Protein AF-A0A0R2QE72-F1 (afdb_monomer_lite)

Radius of gyration: 13.72 Å; chains: 1; bounding box: 32×29×34 Å

pLDDT: mean 94.36, std 4.12, range [67.25, 98.38]

Secondary structure (DSSP, 8-state):
---SEEEPHHHHHHHHH-GGGS-HHHHHHHHHS-EEEEHHHHHHHHHHHHTTSS---TTHHHHHHHTT-EEE---HHHHHHGGGS-TTT---HHHHHHHH-

Sequence (101 aa):
MYKGYLLDTQVLVWLEHFPERIGKNSIHLIERRQVYFSSISVAELSFKGSLGKYPFNPDSPRAWNEAGIKTLNFDTGAGFAFPRFSASQVPDPMDRQIMAT

Structure (mmCIF, N/CA/C/O backbone):
data_AF-A0A0R2QE72-F1
#
_entry.id   AF-A0A0R2QE72-F1
#
loop_
_atom_site.group_PDB
_atom_site.id
_atom_site.type_symbol
_atom_site.label_atom_id
_atom_site.label_alt_id
_atom_site.label_comp_id
_atom_site.label_asym_id
_atom_site.label_entity_id
_atom_site.label_seq_id
_atom_site.pdbx_PDB_ins_code
_atom_site.Cartn_x
_atom_site.Cartn_y
_atom_site.Cartn_z
_atom_site.occupancy
_atom_site.B_iso_or_equiv
_atom_site.auth_seq_id
_atom_site.auth_comp_id
_atom_site.auth_asym_id
_atom_site.auth_atom_id
_atom_site.pdbx_PDB_model_num
ATOM 1 N N . MET A 1 1 ? -14.063 -13.746 -2.743 1.00 67.25 1 MET A N 1
ATOM 2 C CA . MET A 1 1 ? -14.206 -12.305 -3.039 1.00 67.25 1 MET A CA 1
ATOM 3 C C . MET A 1 1 ? -14.186 -11.558 -1.719 1.00 67.25 1 MET A C 1
ATOM 5 O O . MET A 1 1 ? -15.030 -11.847 -0.874 1.00 67.25 1 MET A O 1
ATOM 9 N N . TYR A 1 2 ? -13.204 -10.684 -1.511 1.00 80.25 2 TYR A N 1
ATOM 10 C CA . TYR A 1 2 ? -13.122 -9.863 -0.302 1.00 80.25 2 TYR A CA 1
ATOM 11 C C . TYR A 1 2 ? -14.241 -8.815 -0.302 1.00 80.25 2 TYR A C 1
ATOM 13 O O . TYR A 1 2 ? -14.659 -8.344 -1.360 1.00 80.25 2 TYR A O 1
ATOM 21 N N . LYS A 1 3 ? -14.763 -8.477 0.879 1.00 89.06 3 LYS A N 1
ATOM 22 C CA . LYS A 1 3 ? -15.737 -7.394 1.057 1.00 89.06 3 LYS A CA 1
ATOM 23 C C . LYS A 1 3 ? -15.161 -6.401 2.052 1.00 89.06 3 LYS A C 1
ATOM 25 O O . LYS A 1 3 ? -15.032 -6.723 3.228 1.00 89.06 3 LYS A O 1
ATOM 30 N N . GLY A 1 4 ? -14.839 -5.206 1.580 1.00 94.69 4 GLY A N 1
ATOM 31 C CA . GLY A 1 4 ? -14.271 -4.147 2.401 1.00 94.69 4 GLY A CA 1
ATOM 32 C C . GLY A 1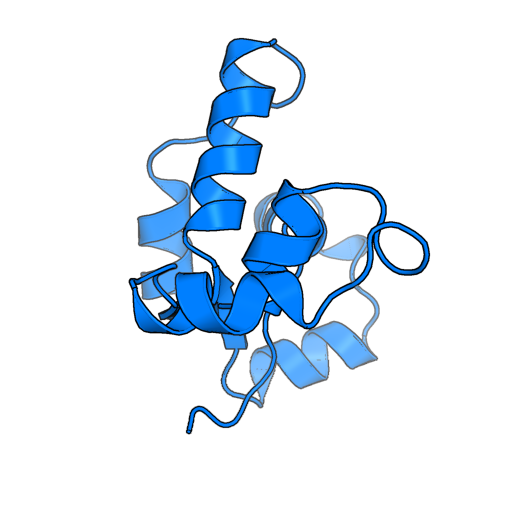 4 ? -13.697 -3.030 1.546 1.00 94.69 4 GLY A C 1
ATOM 33 O O . GLY A 1 4 ? -14.008 -2.940 0.358 1.00 94.69 4 GLY A O 1
ATOM 34 N N . TYR A 1 5 ? -12.870 -2.196 2.164 1.00 96.44 5 TYR A N 1
ATOM 35 C CA . TYR A 1 5 ? -12.198 -1.084 1.501 1.00 96.44 5 TYR A CA 1
ATOM 36 C C . TYR A 1 5 ? -10.704 -1.358 1.417 1.00 96.44 5 TYR A C 1
ATOM 38 O O . TYR A 1 5 ? -10.078 -1.683 2.423 1.00 96.44 5 TYR A O 1
ATOM 46 N N . LEU A 1 6 ? -10.140 -1.210 0.224 1.00 97.06 6 LEU A N 1
ATOM 47 C CA . LEU A 1 6 ? -8.699 -1.153 0.042 1.00 97.06 6 LEU A CA 1
ATOM 48 C C . LEU A 1 6 ? -8.246 0.283 0.305 1.00 97.06 6 LEU A C 1
ATOM 50 O O . LEU A 1 6 ? -8.772 1.219 -0.299 1.00 97.06 6 LEU A O 1
ATOM 54 N N . LEU A 1 7 ? -7.327 0.453 1.246 1.00 97.06 7 LEU A N 1
ATOM 55 C CA . LEU A 1 7 ? -6.757 1.749 1.565 1.00 97.06 7 LEU A CA 1
ATOM 56 C C . LEU A 1 7 ? -5.667 2.086 0.557 1.00 97.06 7 LEU A C 1
ATOM 58 O O . LEU A 1 7 ? -4.796 1.268 0.264 1.00 97.06 7 LEU A O 1
ATOM 62 N N . ASP A 1 8 ? -5.725 3.316 0.068 1.00 95.56 8 ASP A N 1
ATOM 63 C CA . ASP A 1 8 ? -4.652 3.921 -0.702 1.00 95.56 8 ASP A CA 1
ATOM 64 C C . ASP A 1 8 ? -3.376 4.051 0.147 1.00 95.56 8 ASP A C 1
ATOM 66 O O . ASP A 1 8 ? -3.440 4.246 1.368 1.00 95.56 8 ASP A O 1
ATOM 70 N N . THR A 1 9 ? -2.211 3.995 -0.501 1.00 95.94 9 THR A N 1
ATOM 71 C CA . THR A 1 9 ? -0.912 4.125 0.165 1.00 95.94 9 THR A CA 1
ATOM 72 C C . THR A 1 9 ? -0.803 5.425 0.971 1.00 95.94 9 THR A C 1
ATOM 74 O O . THR A 1 9 ? -0.287 5.424 2.089 1.00 95.94 9 THR A O 1
ATOM 77 N N . GLN A 1 10 ? -1.333 6.538 0.461 1.00 94.56 10 GLN A N 1
ATOM 78 C CA . GLN A 1 10 ? -1.335 7.822 1.158 1.00 94.56 10 GLN A CA 1
ATOM 79 C C . GLN A 1 10 ? -2.207 7.803 2.418 1.00 94.56 10 GLN A C 1
ATOM 81 O O . GLN A 1 10 ? -1.860 8.442 3.412 1.00 94.56 10 GLN A O 1
ATOM 86 N N . VAL A 1 11 ? -3.317 7.061 2.409 1.00 95.75 11 VAL A N 1
ATOM 87 C CA . VAL A 1 11 ? -4.184 6.927 3.589 1.00 95.75 11 VAL A CA 1
ATOM 88 C C . VAL A 1 11 ? -3.469 6.157 4.697 1.00 95.75 11 VAL A C 1
ATOM 90 O O . VAL A 1 11 ? -3.598 6.540 5.855 1.00 95.75 11 VAL A O 1
ATOM 93 N N . LEU A 1 12 ? -2.667 5.139 4.366 1.00 95.44 12 LEU A N 1
ATOM 94 C CA . LEU A 1 12 ? -1.834 4.427 5.349 1.00 95.44 12 LEU A CA 1
ATOM 95 C C . LEU A 1 12 ? -0.829 5.374 6.016 1.00 95.44 12 LEU A C 1
ATOM 97 O O . LEU A 1 12 ? -0.731 5.407 7.240 1.00 95.44 12 LEU A O 1
ATOM 101 N N . VAL A 1 13 ? -0.157 6.210 5.218 1.00 93.38 13 VAL A N 1
ATOM 102 C CA . VAL A 1 13 ? 0.772 7.238 5.720 1.00 93.38 13 VAL A CA 1
ATOM 103 C C . VAL A 1 13 ? 0.064 8.225 6.647 1.00 93.38 13 VAL A C 1
ATOM 105 O O . VAL A 1 13 ? 0.592 8.592 7.697 1.00 93.38 13 VAL A O 1
ATOM 108 N N . TRP A 1 14 ? -1.132 8.679 6.273 1.00 94.62 14 TRP A N 1
ATOM 109 C CA . TRP A 1 14 ? -1.902 9.592 7.112 1.00 94.62 14 TRP A CA 1
ATOM 110 C C . TRP A 1 14 ? -2.395 8.928 8.389 1.00 94.62 14 TRP A C 1
ATOM 112 O O . TRP A 1 14 ? -2.297 9.549 9.436 1.00 94.62 14 TRP A O 1
ATOM 122 N N . LEU A 1 15 ? -2.856 7.678 8.349 1.00 92.19 15 LEU A N 1
ATOM 123 C CA . LEU A 1 15 ? -3.277 6.968 9.559 1.00 92.19 15 LEU A CA 1
ATOM 124 C C . LEU A 1 15 ? -2.144 6.869 10.584 1.00 92.19 15 LEU A C 1
ATOM 126 O O . LEU A 1 15 ? -2.395 6.988 11.780 1.00 92.19 15 LEU A O 1
ATOM 130 N N . GLU A 1 16 ? -0.912 6.672 10.117 1.00 89.31 16 GLU A N 1
ATOM 131 C CA . GLU A 1 16 ? 0.248 6.474 10.985 1.00 89.31 16 GLU A CA 1
ATOM 132 C C . GLU A 1 16 ? 0.847 7.782 11.518 1.00 89.31 16 GLU A C 1
ATOM 134 O O . GLU A 1 16 ? 1.284 7.836 12.666 1.00 89.31 16 GLU A O 1
ATOM 139 N N . HIS A 1 17 ? 0.865 8.847 10.710 1.00 89.88 17 HIS A N 1
ATOM 140 C CA . HIS A 1 17 ? 1.609 10.067 11.049 1.00 89.88 17 HIS A CA 1
ATOM 141 C C . HIS A 1 17 ? 0.772 11.346 11.103 1.00 89.88 17 HIS A C 1
ATOM 143 O O . HIS A 1 17 ? 1.169 12.293 11.777 1.00 89.88 17 HIS A O 1
ATOM 149 N N . PHE A 1 18 ? -0.351 11.396 10.386 1.00 92.81 18 PHE A N 1
ATOM 150 C CA . PHE A 1 18 ? -1.145 12.613 10.182 1.00 92.81 18 PHE A CA 1
ATOM 151 C C . PHE A 1 18 ? -2.657 12.315 10.167 1.00 92.81 18 PHE A C 1
ATOM 153 O O . PHE A 1 18 ? -3.334 12.622 9.174 1.00 92.81 18 PHE A O 1
ATOM 160 N N . PRO A 1 19 ? -3.216 11.662 11.208 1.00 91.62 19 PRO A N 1
ATOM 161 C CA . PRO A 1 19 ? -4.600 11.186 11.183 1.00 91.62 19 PRO A CA 1
ATOM 162 C C . PRO A 1 19 ? -5.616 12.328 11.040 1.00 91.62 19 PRO A C 1
ATOM 164 O O . PRO A 1 19 ? -6.711 12.122 10.520 1.00 91.62 19 PRO A O 1
ATOM 167 N N . GLU A 1 20 ? -5.247 13.556 11.413 1.00 94.94 20 GLU A N 1
ATOM 168 C CA . GLU A 1 20 ? -6.045 14.768 11.222 1.00 94.94 20 GLU A CA 1
ATOM 169 C C . GLU A 1 20 ? -6.316 15.111 9.748 1.00 94.94 20 GLU A C 1
ATOM 171 O O . GLU A 1 20 ? -7.258 15.849 9.453 1.00 94.94 20 GLU A O 1
ATOM 176 N N . ARG A 1 21 ? -5.525 14.566 8.811 1.00 95.75 21 ARG A N 1
ATOM 177 C CA . ARG A 1 21 ? -5.753 14.713 7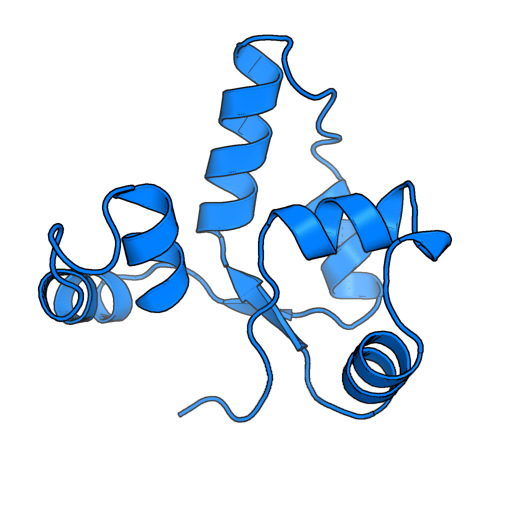.363 1.00 95.75 21 ARG A CA 1
ATOM 178 C C . ARG A 1 21 ? -6.878 13.823 6.842 1.00 95.75 21 ARG A C 1
ATOM 180 O O . ARG A 1 21 ? -7.328 14.008 5.711 1.00 95.75 21 ARG A O 1
ATOM 187 N N . ILE A 1 22 ? -7.346 12.869 7.643 1.00 95.50 22 ILE A N 1
ATOM 188 C CA . ILE A 1 22 ? -8.406 11.945 7.258 1.00 95.50 22 ILE A CA 1
ATOM 189 C C . ILE A 1 22 ? -9.750 12.524 7.697 1.00 95.50 22 ILE A C 1
ATOM 191 O O . ILE A 1 22 ? -10.011 12.766 8.874 1.00 95.50 22 ILE A O 1
ATOM 195 N N . GLY A 1 23 ? -10.640 12.736 6.728 1.00 96.12 23 GLY A N 1
ATOM 196 C CA . GLY A 1 23 ? -11.981 13.240 7.001 1.00 96.12 23 GLY A CA 1
ATOM 197 C C . GLY A 1 23 ? -12.787 12.305 7.910 1.00 96.12 23 GLY A C 1
ATOM 198 O O . GLY A 1 23 ? -12.665 11.081 7.842 1.00 96.12 23 GLY A O 1
ATOM 199 N N . LYS A 1 24 ? -13.688 12.885 8.714 1.00 95.00 24 LYS A N 1
ATOM 200 C CA . LYS A 1 24 ? -14.509 12.157 9.703 1.00 95.00 24 LYS A CA 1
ATOM 201 C C . LYS A 1 24 ? -15.270 10.962 9.114 1.00 95.00 24 LYS A C 1
ATOM 203 O O . LYS A 1 24 ? -15.347 9.916 9.748 1.00 95.00 24 LYS A O 1
ATOM 208 N N . ASN A 1 25 ? -15.802 11.097 7.897 1.00 95.38 25 ASN A N 1
ATOM 209 C CA . ASN A 1 25 ? -16.517 10.009 7.222 1.00 95.38 25 ASN A CA 1
ATOM 210 C C . ASN A 1 25 ? -15.590 8.834 6.881 1.00 95.38 25 ASN A C 1
ATOM 212 O O . ASN A 1 25 ? -15.984 7.682 7.038 1.00 95.38 25 ASN A O 1
ATOM 216 N N . SER A 1 26 ? -14.362 9.114 6.442 1.00 95.19 26 SER A N 1
ATOM 217 C CA . SER A 1 26 ? -13.375 8.080 6.126 1.00 95.19 26 SER A CA 1
ATOM 218 C C . SER A 1 26 ? -12.904 7.367 7.389 1.00 95.19 26 SER A C 1
ATOM 220 O O . SER A 1 26 ? -12.881 6.142 7.395 1.00 95.19 26 SER A O 1
ATOM 222 N N . ILE A 1 27 ? -12.635 8.102 8.477 1.00 94.31 27 ILE A N 1
ATOM 223 C CA . ILE A 1 27 ? -12.352 7.499 9.792 1.00 94.31 27 ILE A CA 1
ATOM 224 C C . ILE A 1 27 ? -13.495 6.573 10.217 1.00 94.31 27 ILE A C 1
ATOM 226 O O . ILE A 1 27 ? -13.259 5.414 10.538 1.00 94.31 27 ILE A O 1
ATOM 230 N N . HIS A 1 28 ? -14.744 7.032 10.116 1.00 94.50 28 HIS A N 1
ATOM 231 C CA . HIS A 1 28 ? -15.904 6.214 10.463 1.00 94.50 28 HIS A CA 1
ATOM 232 C C . HIS A 1 28 ? -16.006 4.922 9.633 1.00 94.50 28 HIS A C 1
ATOM 234 O O . HIS A 1 28 ? -16.398 3.876 10.152 1.00 94.50 28 HIS A O 1
ATOM 240 N N . LEU A 1 29 ? -15.666 4.975 8.339 1.00 93.38 29 LEU A N 1
ATOM 241 C CA . LEU A 1 29 ? -15.609 3.784 7.490 1.00 93.38 29 LEU A CA 1
ATOM 242 C C . LEU A 1 29 ? -14.473 2.850 7.912 1.00 93.38 29 LEU A C 1
ATOM 244 O O . LEU A 1 29 ? -14.707 1.648 8.008 1.00 93.38 29 LEU A O 1
ATOM 248 N N . ILE A 1 30 ? -13.290 3.395 8.196 1.00 93.94 30 ILE A N 1
ATOM 249 C CA . ILE A 1 30 ? -12.113 2.634 8.628 1.00 93.94 30 ILE A CA 1
ATOM 250 C C . ILE A 1 30 ? -12.390 1.891 9.940 1.00 93.94 30 ILE A C 1
ATOM 252 O O . ILE A 1 30 ? -12.065 0.715 10.055 1.00 93.94 30 ILE A O 1
ATOM 256 N N . GLU A 1 31 ? -13.062 2.532 10.896 1.00 92.88 31 GLU A N 1
ATOM 257 C CA . GLU A 1 31 ? -13.384 1.939 12.201 1.00 92.88 31 GLU A CA 1
ATOM 258 C C . GLU A 1 31 ? -14.456 0.841 12.138 1.00 92.88 31 GLU A C 1
ATOM 260 O O . GLU A 1 31 ? -14.501 -0.039 12.996 1.00 92.88 31 GLU A O 1
ATOM 265 N N . ARG A 1 32 ? -15.375 0.901 11.165 1.00 94.69 32 ARG A N 1
ATOM 266 C CA . ARG A 1 32 ? -16.584 0.051 11.151 1.00 94.69 32 ARG A CA 1
ATOM 267 C C . ARG A 1 32 ? -16.611 -1.007 10.065 1.00 94.69 32 ARG A C 1
ATOM 269 O O . ARG A 1 32 ? -17.549 -1.809 10.012 1.00 94.69 32 ARG A O 1
ATOM 276 N N . ARG A 1 33 ? -15.660 -0.976 9.142 1.00 95.62 33 ARG A N 1
ATOM 277 C CA . ARG A 1 33 ? -15.636 -1.852 7.972 1.00 95.62 33 ARG A CA 1
ATOM 278 C C . ARG A 1 33 ? -14.306 -2.571 7.926 1.00 95.62 33 ARG A C 1
ATOM 280 O O . ARG A 1 33 ? -13.302 -2.073 8.414 1.00 95.62 33 ARG A O 1
ATOM 287 N N . GLN A 1 34 ? -14.302 -3.743 7.300 1.00 97.06 34 GLN A N 1
ATOM 288 C CA . GLN A 1 34 ? -13.040 -4.402 7.023 1.00 97.06 34 GLN A CA 1
ATOM 289 C C . GLN A 1 34 ? -12.246 -3.533 6.048 1.00 97.06 34 GLN A C 1
ATOM 291 O O . GLN A 1 34 ? -12.712 -3.233 4.944 1.00 97.06 34 GLN A O 1
ATOM 296 N N . VAL A 1 35 ? -11.060 -3.132 6.483 1.00 97.44 35 VAL A N 1
ATOM 297 C CA . VAL A 1 35 ? -10.101 -2.389 5.677 1.00 97.44 35 VAL A CA 1
ATOM 298 C C . VAL A 1 35 ? -8.900 -3.260 5.360 1.00 97.44 35 VAL A C 1
ATOM 300 O O . VAL A 1 35 ? -8.533 -4.157 6.129 1.00 97.44 35 VAL A O 1
ATOM 303 N N . TYR A 1 36 ? -8.323 -3.000 4.199 1.00 98.19 36 TYR A N 1
ATOM 304 C CA . TYR A 1 36 ? -7.208 -3.741 3.651 1.00 98.19 36 TYR A CA 1
ATOM 305 C C . TYR A 1 36 ? -6.113 -2.797 3.175 1.00 98.19 36 TYR A C 1
ATOM 307 O O . TYR A 1 36 ? -6.390 -1.644 2.855 1.00 98.19 36 TYR A O 1
ATOM 315 N N . PHE A 1 37 ? -4.891 -3.300 3.057 1.00 98.06 37 PHE A N 1
ATOM 316 C CA . PHE A 1 37 ? -3.826 -2.640 2.306 1.00 98.06 37 PHE A CA 1
ATOM 317 C C . PHE A 1 37 ? -3.184 -3.621 1.329 1.00 98.06 37 PHE A C 1
ATOM 319 O O . PHE A 1 37 ? -3.125 -4.819 1.608 1.00 98.06 37 PHE A O 1
ATOM 326 N N . SER A 1 38 ? -2.703 -3.129 0.188 1.00 98.38 38 SER A N 1
ATOM 327 C CA . SER A 1 38 ? -2.010 -3.974 -0.786 1.00 98.38 38 SER A CA 1
ATOM 328 C C . SER A 1 38 ? -0.549 -4.169 -0.379 1.00 98.38 38 SER A C 1
ATOM 330 O O . SER A 1 38 ? 0.111 -3.233 0.075 1.00 98.38 38 SER A O 1
ATOM 332 N N . SER A 1 39 ? 0.011 -5.357 -0.617 1.00 98.06 39 SER A N 1
ATOM 333 C CA . SER A 1 39 ? 1.463 -5.565 -0.533 1.00 98.06 39 SER A CA 1
ATOM 334 C C . SER A 1 39 ? 2.244 -4.627 -1.469 1.00 98.06 39 SER A C 1
ATOM 336 O O . SER A 1 39 ? 3.416 -4.350 -1.222 1.00 98.06 39 SER A O 1
ATOM 338 N N . ILE A 1 40 ? 1.605 -4.100 -2.519 1.00 98.25 40 ILE A N 1
ATOM 339 C CA . ILE A 1 40 ? 2.193 -3.101 -3.421 1.00 98.25 40 ILE A CA 1
ATOM 340 C C . ILE A 1 40 ? 2.368 -1.753 -2.725 1.00 98.25 40 ILE A C 1
ATOM 342 O O . ILE A 1 40 ? 3.394 -1.116 -2.934 1.00 98.25 40 ILE A O 1
ATOM 346 N N . SER A 1 41 ? 1.464 -1.358 -1.823 1.00 97.94 41 SER A N 1
ATOM 347 C CA . SER A 1 41 ? 1.640 -0.148 -1.007 1.00 97.94 41 SER A CA 1
ATOM 348 C C . SER A 1 41 ? 2.913 -0.219 -0.157 1.00 97.94 41 SER A C 1
ATOM 350 O O . SER A 1 41 ? 3.615 0.776 0.012 1.00 97.94 41 SER A O 1
ATOM 352 N N . VAL A 1 42 ? 3.274 -1.414 0.329 1.00 97.62 42 VAL A N 1
ATOM 353 C CA . VAL A 1 42 ? 4.547 -1.638 1.039 1.00 97.62 42 VAL A CA 1
ATOM 354 C C . VAL A 1 42 ? 5.738 -1.458 0.099 1.00 97.62 42 VAL A C 1
ATOM 356 O O . VAL A 1 42 ? 6.709 -0.792 0.466 1.00 97.62 42 VAL A O 1
ATOM 359 N N . ALA A 1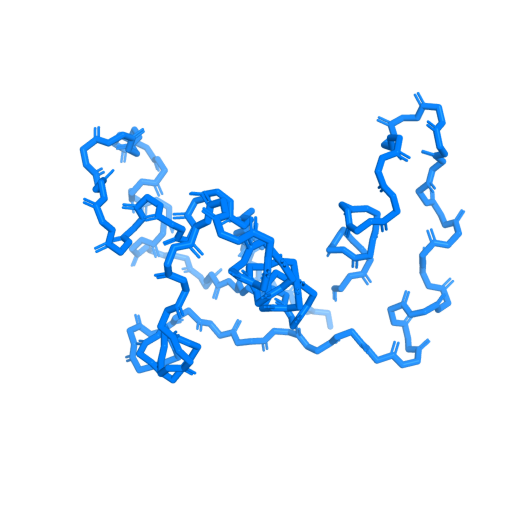 43 ? 5.674 -2.026 -1.109 1.00 96.88 43 ALA A N 1
ATOM 360 C CA . ALA A 1 43 ? 6.726 -1.872 -2.114 1.00 96.88 43 ALA A CA 1
ATOM 361 C C . ALA A 1 43 ? 6.914 -0.398 -2.515 1.00 96.88 43 ALA A C 1
ATOM 363 O O . ALA A 1 43 ? 8.044 0.088 -2.566 1.00 96.88 43 ALA A O 1
ATOM 364 N N . GLU A 1 44 ? 5.815 0.327 -2.720 1.00 96.81 44 GLU A N 1
ATOM 365 C CA . GLU A 1 44 ? 5.797 1.749 -3.054 1.00 96.81 44 GLU A CA 1
ATOM 366 C C . GLU A 1 44 ? 6.454 2.600 -1.954 1.00 96.81 44 GLU A C 1
ATOM 368 O O . GLU A 1 44 ? 7.354 3.396 -2.239 1.00 96.81 44 GLU A O 1
ATOM 373 N N . LEU A 1 45 ? 6.065 2.409 -0.687 1.00 95.69 45 LEU A N 1
ATOM 374 C CA . LEU A 1 45 ? 6.641 3.145 0.446 1.00 95.69 45 LEU A CA 1
ATOM 375 C C . LEU A 1 45 ? 8.111 2.796 0.679 1.00 95.69 45 LEU A C 1
ATOM 377 O O . LEU A 1 45 ? 8.920 3.695 0.913 1.00 95.69 45 LEU A O 1
ATOM 381 N N . SER A 1 46 ? 8.478 1.520 0.547 1.00 95.56 46 SER A N 1
ATOM 382 C CA . SER A 1 46 ? 9.872 1.076 0.660 1.00 95.56 46 SER A CA 1
ATOM 383 C C . SER A 1 46 ? 10.742 1.704 -0.430 1.00 95.56 46 SER A C 1
ATOM 385 O O . SER A 1 46 ? 11.835 2.201 -0.152 1.00 95.56 46 SER A O 1
ATOM 387 N N . PHE A 1 47 ? 10.242 1.757 -1.669 1.00 94.81 47 PHE A N 1
ATOM 388 C CA . PHE A 1 47 ? 10.942 2.397 -2.777 1.00 94.81 47 PHE A CA 1
ATOM 389 C C . PHE A 1 47 ? 11.068 3.910 -2.564 1.00 94.81 47 PHE A C 1
ATOM 391 O O . PHE A 1 47 ? 12.167 4.456 -2.674 1.00 94.81 47 PHE A O 1
ATOM 398 N N . LYS A 1 48 ? 9.989 4.594 -2.158 1.00 92.75 48 LYS A N 1
ATOM 399 C CA . LYS A 1 48 ? 10.036 6.020 -1.783 1.00 92.75 48 LYS A CA 1
ATOM 400 C C . LYS A 1 48 ? 11.039 6.281 -0.653 1.00 92.75 48 LYS A C 1
ATOM 402 O O . LYS A 1 48 ? 11.744 7.292 -0.703 1.00 92.75 48 LYS A O 1
ATOM 407 N N . GLY A 1 49 ? 11.156 5.364 0.306 1.00 92.94 49 GLY A N 1
ATOM 408 C CA . GLY A 1 49 ? 12.169 5.410 1.358 1.00 92.94 49 GLY A CA 1
ATOM 409 C C . GLY A 1 49 ? 13.593 5.264 0.854 1.00 92.94 49 GLY A C 1
ATOM 410 O O . GLY A 1 49 ? 14.438 6.079 1.220 1.00 92.94 49 GLY A O 1
ATOM 411 N N . SER A 1 50 ? 13.853 4.340 -0.073 1.00 93.44 50 SER A N 1
ATOM 412 C CA . SER A 1 50 ? 15.178 4.231 -0.706 1.00 93.44 50 SER A CA 1
ATOM 413 C C . SER A 1 50 ? 15.593 5.489 -1.480 1.00 93.44 50 SER A C 1
ATOM 415 O O . SER A 1 50 ? 16.781 5.767 -1.613 1.00 93.44 50 SER A O 1
ATOM 417 N N . LEU A 1 51 ? 14.625 6.285 -1.947 1.00 94.25 51 LEU A N 1
ATOM 418 C CA . LEU A 1 51 ? 14.860 7.563 -2.625 1.00 94.25 51 LEU A CA 1
ATOM 419 C C . LEU A 1 51 ? 14.982 8.754 -1.656 1.00 94.25 51 LEU A C 1
ATOM 421 O O . LEU A 1 51 ? 15.078 9.893 -2.112 1.00 94.25 51 LEU A O 1
ATOM 425 N N . GLY A 1 52 ? 14.906 8.528 -0.340 1.00 90.31 52 GLY A N 1
ATOM 426 C CA . GLY A 1 52 ? 14.918 9.584 0.679 1.00 90.31 52 GLY A CA 1
ATOM 427 C C . GLY A 1 52 ? 13.666 10.469 0.682 1.00 90.31 52 GLY A C 1
ATOM 428 O O . GLY A 1 52 ? 13.658 11.521 1.316 1.00 90.31 52 GLY A O 1
ATOM 429 N N . LYS A 1 53 ? 12.602 10.069 -0.029 1.00 86.19 53 LYS A N 1
ATOM 430 C CA . LYS A 1 53 ? 11.363 10.855 -0.156 1.00 86.19 53 LYS A CA 1
ATOM 431 C C . LYS A 1 53 ? 10.402 10.644 1.010 1.00 86.19 53 LYS A C 1
ATOM 433 O O . LYS A 1 53 ? 9.536 11.483 1.236 1.00 86.19 53 LYS A O 1
ATOM 438 N N . TYR A 1 54 ? 10.519 9.517 1.708 1.00 83.62 54 TYR A N 1
ATOM 439 C CA . TYR A 1 54 ? 9.633 9.155 2.808 1.00 83.62 54 TYR A CA 1
ATOM 440 C C . TYR A 1 54 ? 10.326 8.180 3.773 1.00 83.62 54 TYR A C 1
ATOM 442 O O . TYR A 1 54 ? 10.716 7.104 3.333 1.00 83.62 54 TYR A O 1
ATOM 450 N N . PRO A 1 55 ? 10.493 8.491 5.068 1.00 83.31 55 PRO A N 1
ATOM 451 C CA . PRO A 1 55 ? 11.152 7.593 6.015 1.00 83.31 55 PRO A CA 1
ATOM 452 C C . PRO A 1 55 ? 10.224 6.428 6.406 1.00 83.31 55 PRO A C 1
ATOM 454 O O . PRO A 1 55 ? 9.616 6.437 7.472 1.00 83.31 55 PRO A O 1
ATOM 457 N N . PHE A 1 56 ? 10.087 5.432 5.526 1.00 90.06 56 PHE A N 1
ATOM 458 C CA . PHE A 1 56 ? 9.241 4.266 5.778 1.00 90.06 56 PHE A CA 1
ATOM 459 C C . PHE A 1 56 ? 9.833 3.382 6.876 1.00 90.06 56 PHE A C 1
ATOM 461 O O . PHE A 1 56 ? 10.977 2.939 6.767 1.00 90.06 56 PHE A O 1
ATOM 468 N N . ASN A 1 57 ? 9.040 3.097 7.907 1.00 92.19 57 ASN A N 1
ATOM 469 C CA . ASN A 1 57 ? 9.397 2.133 8.935 1.00 92.19 57 ASN A CA 1
ATOM 470 C C . ASN A 1 57 ? 9.065 0.705 8.441 1.00 92.19 57 ASN A C 1
ATOM 472 O O . ASN A 1 57 ? 7.897 0.408 8.189 1.00 92.19 57 ASN A O 1
ATOM 476 N N . PRO A 1 58 ? 10.050 -0.208 8.325 1.00 91.94 58 PRO A N 1
ATOM 477 C CA . PRO A 1 58 ? 9.806 -1.584 7.882 1.00 91.94 58 PRO A CA 1
ATOM 478 C C . PRO A 1 58 ? 8.823 -2.372 8.759 1.00 91.94 58 PRO A C 1
ATOM 480 O O . PRO A 1 58 ? 8.264 -3.368 8.302 1.00 91.94 58 PRO A O 1
ATOM 483 N N . ASP A 1 59 ? 8.596 -1.933 10.000 1.00 94.75 59 ASP A N 1
ATOM 484 C CA . ASP A 1 59 ? 7.642 -2.548 10.922 1.00 94.75 59 ASP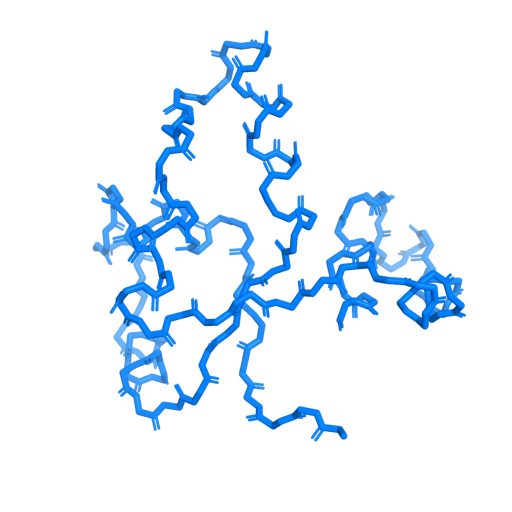 A CA 1
ATOM 485 C C . ASP A 1 59 ? 6.191 -2.070 10.732 1.00 94.75 59 ASP A C 1
ATOM 487 O O . ASP A 1 59 ? 5.273 -2.709 11.257 1.00 94.75 59 ASP A O 1
ATOM 491 N N . SER A 1 60 ? 5.942 -1.003 9.962 1.00 95.38 60 SER A N 1
ATOM 492 C CA . SER A 1 60 ? 4.589 -0.462 9.746 1.00 95.38 60 SER A CA 1
ATOM 493 C C . SER A 1 60 ? 3.588 -1.507 9.222 1.00 95.38 60 SER A C 1
ATOM 495 O O . SER A 1 60 ? 2.495 -1.591 9.781 1.00 95.38 60 SER A O 1
ATOM 497 N N . PRO A 1 61 ? 3.918 -2.400 8.259 1.00 96.44 61 PRO A N 1
ATOM 498 C CA . PRO A 1 61 ? 2.981 -3.434 7.806 1.00 96.44 61 PRO A CA 1
ATOM 499 C C . PRO A 1 61 ? 2.545 -4.406 8.909 1.00 96.44 61 PRO A C 1
ATOM 501 O O . PRO A 1 61 ? 1.412 -4.899 8.889 1.00 96.44 61 PRO A O 1
ATOM 504 N N . ARG A 1 62 ? 3.427 -4.690 9.879 1.00 96.25 62 ARG A N 1
ATOM 505 C CA . ARG A 1 62 ? 3.079 -5.497 11.056 1.00 96.25 62 ARG A CA 1
ATOM 506 C C . ARG A 1 62 ? 2.105 -4.723 11.942 1.00 96.25 62 ARG A C 1
ATOM 508 O O . ARG A 1 62 ? 1.041 -5.251 12.258 1.00 96.25 62 ARG A O 1
ATOM 515 N N . ALA A 1 63 ? 2.423 -3.467 12.253 1.00 95.31 63 ALA A N 1
ATOM 516 C CA . ALA A 1 63 ? 1.575 -2.602 13.071 1.00 95.31 63 ALA A CA 1
ATOM 517 C C . ALA A 1 63 ? 0.175 -2.398 12.458 1.00 95.31 63 ALA A C 1
ATOM 519 O O . ALA A 1 63 ? -0.828 -2.476 13.165 1.00 95.31 63 ALA A O 1
ATOM 520 N N . TRP A 1 64 ? 0.068 -2.216 11.138 1.00 96.06 64 TRP A N 1
ATOM 521 C CA . TRP A 1 64 ? -1.225 -2.096 10.452 1.00 96.06 64 TRP A CA 1
ATOM 522 C C . TRP A 1 64 ? -2.070 -3.372 10.577 1.00 96.06 64 TRP A C 1
ATOM 524 O O . TRP A 1 64 ? -3.271 -3.293 10.841 1.00 96.06 64 TRP A O 1
ATOM 534 N N . ASN A 1 65 ? -1.449 -4.552 10.453 1.00 96.56 65 ASN A N 1
ATOM 535 C CA . ASN A 1 65 ? -2.140 -5.834 10.631 1.00 96.56 65 ASN A CA 1
ATOM 536 C C . ASN A 1 65 ? -2.652 -6.043 12.060 1.00 96.56 65 ASN A C 1
ATOM 538 O O . ASN A 1 65 ? -3.759 -6.574 12.237 1.00 96.56 65 ASN A O 1
ATOM 542 N N . GLU A 1 66 ? -1.858 -5.637 13.054 1.00 95.81 66 GLU A N 1
ATOM 543 C CA . GLU A 1 66 ? -2.220 -5.639 14.478 1.00 95.81 66 GLU A CA 1
ATOM 544 C C . GLU A 1 66 ? -3.359 -4.651 14.767 1.00 95.81 66 GLU A C 1
ATOM 546 O O . GLU A 1 66 ? -4.279 -4.982 15.514 1.00 95.81 66 GLU A O 1
ATOM 551 N N . ALA A 1 67 ? -3.376 -3.500 14.088 1.00 93.19 67 ALA A N 1
ATOM 552 C CA . ALA A 1 67 ? -4.462 -2.519 14.130 1.00 93.19 67 ALA A CA 1
ATOM 553 C C . ALA A 1 67 ? -5.731 -2.948 13.359 1.00 93.19 67 ALA A C 1
ATOM 555 O O . ALA A 1 67 ? -6.719 -2.218 13.330 1.00 93.19 67 ALA A O 1
ATOM 556 N N . GLY A 1 68 ? -5.732 -4.130 12.731 1.00 95.06 68 GLY A N 1
ATOM 557 C CA . GLY A 1 68 ? -6.896 -4.685 12.032 1.00 95.06 68 GLY A CA 1
ATOM 558 C C . GLY A 1 68 ? -6.987 -4.356 10.537 1.00 95.06 68 GLY A C 1
ATOM 559 O O . GLY A 1 68 ? -7.908 -4.846 9.877 1.00 95.06 68 GLY A O 1
ATOM 560 N N . ILE A 1 69 ? -6.022 -3.616 9.980 1.00 96.88 69 ILE A N 1
ATOM 561 C CA . ILE A 1 69 ? -5.902 -3.364 8.538 1.00 96.88 69 ILE A CA 1
ATOM 562 C C . ILE A 1 69 ? -5.194 -4.559 7.902 1.00 96.88 69 ILE A C 1
ATOM 564 O O . ILE A 1 69 ? -4.000 -4.767 8.094 1.00 96.88 69 ILE A O 1
ATOM 568 N N . LYS A 1 70 ? -5.936 -5.396 7.176 1.00 97.38 70 LYS A N 1
ATOM 569 C CA . LYS A 1 70 ? -5.419 -6.688 6.699 1.00 97.38 70 LYS A CA 1
ATOM 570 C C . LYS A 1 70 ? -4.678 -6.557 5.374 1.00 97.38 70 LYS A C 1
ATOM 572 O O . LYS A 1 70 ? -5.147 -5.884 4.462 1.00 97.38 70 LYS A O 1
ATOM 577 N N . THR A 1 71 ? -3.557 -7.254 5.229 1.00 97.69 71 THR A N 1
ATOM 578 C CA . THR A 1 71 ? -2.856 -7.304 3.941 1.00 97.69 71 THR A CA 1
ATOM 579 C C . THR A 1 71 ? -3.666 -8.078 2.900 1.00 97.69 71 THR A C 1
ATOM 581 O O . THR A 1 71 ? -4.163 -9.171 3.178 1.00 97.69 71 THR A O 1
ATOM 584 N N . LEU A 1 72 ? -3.722 -7.552 1.679 1.00 97.81 72 LEU A N 1
ATOM 585 C CA . LEU A 1 72 ? -3.997 -8.313 0.467 1.00 97.81 72 LEU A CA 1
ATOM 586 C C . LEU A 1 72 ? -2.709 -8.401 -0.354 1.00 97.81 72 LEU A C 1
ATOM 588 O O . LEU A 1 72 ? -2.039 -7.396 -0.599 1.00 97.81 72 LEU A O 1
ATOM 592 N N . ASN A 1 73 ? -2.333 -9.617 -0.735 1.00 97.38 73 ASN A N 1
ATOM 593 C CA . ASN A 1 73 ? -1.107 -9.854 -1.486 1.00 97.38 73 ASN A CA 1
ATOM 594 C C . ASN A 1 73 ? -1.372 -9.677 -2.977 1.00 97.38 73 ASN A C 1
ATOM 596 O O . ASN A 1 73 ? -2.336 -10.229 -3.503 1.00 97.38 73 ASN A O 1
ATOM 600 N N . PHE A 1 74 ? -0.474 -8.982 -3.667 1.00 97.38 74 PHE A N 1
ATOM 601 C CA . PHE A 1 74 ? -0.445 -8.990 -5.123 1.00 97.38 74 PHE A CA 1
ATOM 602 C C . PHE A 1 74 ? 0.099 -10.336 -5.607 1.00 97.38 74 PHE A C 1
ATOM 604 O O . PHE A 1 74 ? 1.308 -10.544 -5.722 1.00 97.38 74 PHE A O 1
ATOM 611 N N . ASP A 1 75 ? -0.812 -11.280 -5.812 1.00 97.06 75 ASP A N 1
ATOM 612 C CA . ASP A 1 75 ? -0.516 -12.636 -6.254 1.00 97.06 75 ASP A CA 1
ATOM 613 C C . ASP A 1 75 ? -0.699 -12.801 -7.774 1.00 97.06 75 ASP A C 1
ATOM 615 O O . ASP A 1 75 ? -0.909 -11.846 -8.526 1.00 97.06 75 ASP A O 1
ATOM 619 N N . THR A 1 76 ? -0.607 -14.039 -8.262 1.00 97.62 76 THR A N 1
ATOM 620 C CA . THR A 1 76 ? -0.819 -14.347 -9.682 1.00 97.62 76 THR A CA 1
ATOM 621 C C . THR A 1 76 ? -2.220 -13.951 -10.167 1.00 97.62 76 THR A C 1
ATOM 623 O O . THR A 1 76 ? -2.372 -13.531 -11.314 1.00 97.62 76 THR A O 1
ATOM 626 N N . GLY A 1 77 ? -3.242 -14.048 -9.311 1.00 96.31 77 GLY A N 1
ATOM 627 C CA . GLY A 1 77 ? -4.605 -13.628 -9.627 1.00 96.31 77 GLY A CA 1
ATOM 628 C C . GLY A 1 77 ? -4.697 -12.119 -9.840 1.00 96.31 77 GLY A C 1
ATOM 629 O O . GLY A 1 77 ? -5.243 -11.682 -10.857 1.00 96.31 77 GLY A O 1
ATOM 630 N N . ALA A 1 78 ? -4.087 -11.337 -8.947 1.00 96.44 78 ALA A N 1
ATOM 631 C CA . ALA A 1 78 ? -3.950 -9.890 -9.112 1.00 96.44 78 ALA A CA 1
ATOM 632 C C . ALA A 1 78 ? -3.162 -9.539 -10.388 1.00 96.44 78 ALA A C 1
ATOM 634 O O . ALA A 1 78 ? -3.569 -8.674 -11.166 1.00 96.44 78 ALA A O 1
ATOM 635 N N . GLY A 1 79 ? -2.097 -10.290 -10.686 1.00 96.69 79 GLY A N 1
ATOM 636 C CA . GLY A 1 79 ? -1.333 -10.170 -11.930 1.00 96.69 79 GLY A CA 1
ATOM 637 C C . GLY A 1 79 ? -2.177 -10.356 -13.197 1.00 96.69 79 GLY A C 1
ATOM 638 O O . GLY A 1 79 ? -2.017 -9.603 -14.157 1.00 96.69 79 GLY A O 1
ATOM 639 N N . PHE A 1 80 ? -3.126 -11.297 -13.202 1.00 97.19 80 PHE A N 1
ATOM 640 C CA . PHE A 1 80 ? -4.068 -11.463 -14.317 1.00 97.19 80 PHE A CA 1
ATOM 641 C C . PHE A 1 80 ? -5.157 -10.383 -14.369 1.00 97.19 80 PHE A C 1
ATOM 643 O O . PHE A 1 80 ? -5.711 -10.123 -15.439 1.00 97.19 80 PHE A O 1
ATOM 650 N N . ALA A 1 81 ? -5.486 -9.753 -13.240 1.00 94.75 81 ALA A N 1
ATOM 651 C CA . ALA A 1 81 ? -6.439 -8.648 -13.183 1.00 94.75 81 ALA A CA 1
ATOM 652 C C . ALA A 1 81 ? -5.813 -7.301 -13.586 1.00 94.75 81 ALA A C 1
ATOM 654 O O . ALA A 1 81 ? -6.522 -6.451 -14.122 1.00 94.75 81 ALA A O 1
ATOM 655 N N . PHE A 1 82 ? -4.503 -7.123 -13.395 1.00 93.94 82 PHE A N 1
ATOM 656 C CA . PHE A 1 82 ? -3.762 -5.889 -13.679 1.00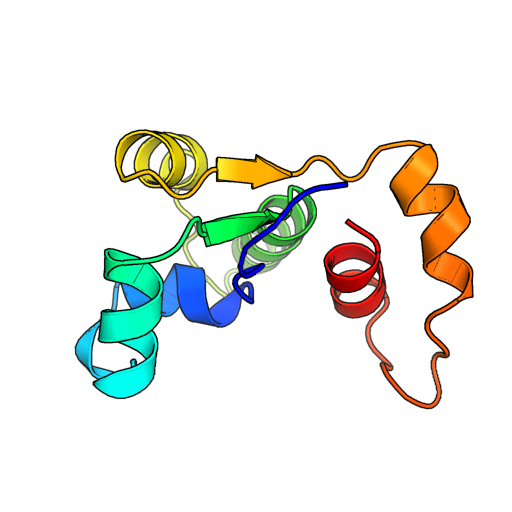 93.94 82 PHE A CA 1
ATOM 657 C C . PHE A 1 82 ? -4.039 -5.260 -15.062 1.00 93.94 82 PHE A C 1
ATOM 659 O O . PHE A 1 82 ? -4.297 -4.056 -15.109 1.00 93.94 82 PHE A O 1
ATOM 666 N N . PRO A 1 83 ? -4.092 -6.014 -16.183 1.00 92.88 83 PRO A N 1
ATOM 667 C CA . PRO A 1 83 ? -4.355 -5.435 -17.505 1.00 92.88 83 PRO A CA 1
ATOM 668 C C . PRO A 1 83 ? -5.759 -4.836 -17.677 1.00 92.88 83 PRO A C 1
ATOM 670 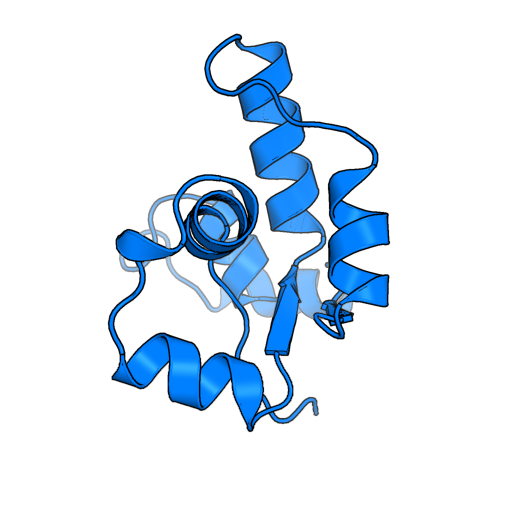O O . PRO A 1 83 ? -6.012 -4.165 -18.674 1.00 92.88 83 PRO A O 1
ATOM 673 N N . ARG A 1 84 ? -6.689 -5.081 -16.740 1.00 94.38 84 ARG A N 1
ATOM 674 C CA . ARG A 1 84 ? -8.048 -4.511 -16.772 1.00 94.38 84 ARG A CA 1
ATOM 675 C C . ARG A 1 84 ? -8.058 -3.009 -16.487 1.00 94.38 84 ARG A C 1
ATOM 677 O O . ARG A 1 84 ? -9.033 -2.346 -16.830 1.00 94.38 84 ARG A O 1
ATOM 684 N N . PHE A 1 85 ? -7.000 -2.482 -15.873 1.00 94.19 85 PHE A N 1
ATOM 685 C CA . PHE A 1 85 ? -6.856 -1.063 -15.562 1.00 94.19 85 PHE A CA 1
ATOM 686 C C . PHE A 1 85 ? -5.989 -0.400 -16.636 1.00 94.19 85 PHE A C 1
ATOM 688 O O . PHE A 1 85 ? -4.814 -0.730 -16.791 1.00 94.19 85 PHE A O 1
ATOM 695 N N . SER A 1 86 ? -6.562 0.519 -17.418 1.00 93.38 86 SER A N 1
ATOM 696 C CA . SER A 1 86 ? -5.833 1.145 -18.524 1.00 93.38 86 SER A CA 1
ATOM 697 C C . SER A 1 86 ? -4.889 2.248 -18.040 1.00 93.38 86 SER A C 1
ATOM 699 O O . SER A 1 86 ? -5.177 2.971 -17.085 1.00 93.38 86 SER A O 1
ATOM 701 N N . ALA A 1 87 ? -3.791 2.461 -18.771 1.00 92.62 87 ALA A N 1
ATOM 702 C CA . ALA A 1 87 ? -2.882 3.582 -18.517 1.00 92.62 87 ALA A CA 1
ATOM 703 C C . ALA A 1 87 ? -3.503 4.960 -18.785 1.00 92.62 87 ALA A C 1
ATOM 705 O O . ALA A 1 87 ? -3.026 5.960 -18.259 1.00 92.62 87 ALA A O 1
ATOM 706 N N . SER A 1 88 ? -4.574 5.019 -19.580 1.00 95.25 88 SER A N 1
ATOM 707 C CA . SER A 1 88 ? -5.325 6.256 -19.801 1.00 95.25 88 SER A CA 1
ATOM 708 C C . SER A 1 88 ? -6.192 6.653 -18.605 1.00 95.25 88 SER A C 1
ATOM 710 O O . SER A 1 88 ? -6.481 7.834 -18.448 1.00 95.25 88 SER A O 1
ATOM 712 N N . GLN A 1 89 ? -6.610 5.693 -17.774 1.00 91.12 89 GLN A N 1
ATOM 713 C CA . GLN A 1 89 ? -7.417 5.945 -16.576 1.00 91.12 89 GLN A CA 1
ATOM 714 C C . GLN A 1 89 ? -6.554 6.050 -15.320 1.00 91.12 89 GLN A C 1
ATOM 716 O O . GLN A 1 89 ? -6.798 6.905 -14.475 1.00 91.12 89 GLN A O 1
ATOM 721 N N . VAL A 1 90 ? -5.549 5.183 -15.210 1.00 93.81 90 VAL A N 1
ATOM 722 C CA . VAL A 1 90 ? -4.664 5.076 -14.048 1.00 93.81 90 VAL A CA 1
ATOM 723 C C . VAL A 1 90 ? -3.233 5.026 -14.579 1.00 93.81 90 VAL A C 1
ATOM 725 O O . VAL A 1 90 ? -2.771 3.949 -14.963 1.00 93.81 90 VAL A O 1
ATOM 728 N N . PRO A 1 91 ? -2.546 6.175 -14.708 1.00 94.25 91 PRO A N 1
ATOM 729 C CA . PRO A 1 91 ? -1.249 6.245 -15.382 1.00 94.25 91 PRO A CA 1
ATOM 730 C C . PRO A 1 91 ? -0.132 5.472 -14.677 1.00 94.25 91 PRO A C 1
ATOM 732 O O . PRO A 1 91 ? 0.661 4.809 -15.357 1.00 94.25 91 PRO A O 1
ATOM 735 N N . ASP A 1 92 ? -0.089 5.511 -13.344 1.00 94.44 92 ASP A N 1
ATOM 736 C CA . ASP A 1 92 ? 0.957 4.860 -12.555 1.00 94.44 92 ASP A CA 1
ATOM 737 C C . ASP A 1 92 ? 0.769 3.327 -12.548 1.00 94.44 92 ASP A C 1
ATOM 739 O O . ASP A 1 92 ? -0.303 2.829 -12.184 1.00 94.44 92 ASP A O 1
ATOM 743 N N . PRO A 1 93 ? 1.774 2.536 -12.972 1.00 94.25 93 PRO A N 1
ATOM 744 C CA . PRO A 1 93 ? 1.726 1.085 -12.837 1.00 94.25 93 PRO A CA 1
ATOM 745 C C . PRO A 1 93 ? 1.554 0.593 -11.394 1.00 94.25 93 PRO A C 1
ATOM 747 O O . PRO A 1 93 ? 0.888 -0.426 -11.231 1.00 94.25 93 PRO A O 1
ATOM 750 N N . MET A 1 94 ? 2.105 1.261 -10.374 1.00 95.19 94 MET A N 1
ATOM 751 C CA . MET A 1 94 ? 1.931 0.816 -8.983 1.00 95.19 94 MET A CA 1
ATOM 752 C C . MET A 1 94 ? 0.482 0.997 -8.521 1.00 95.19 94 MET A C 1
ATOM 754 O O . MET A 1 94 ? -0.095 0.055 -7.982 1.00 95.19 94 MET A O 1
ATOM 758 N N . ASP A 1 95 ? -0.158 2.122 -8.848 1.00 95.81 95 ASP A N 1
ATOM 759 C CA . ASP A 1 95 ? -1.584 2.342 -8.563 1.00 95.81 95 ASP A CA 1
ATOM 760 C C . ASP A 1 95 ? -2.463 1.280 -9.237 1.00 95.81 95 ASP A C 1
ATOM 762 O O . ASP A 1 95 ? -3.366 0.709 -8.623 1.00 95.81 95 ASP A O 1
ATOM 766 N N . ARG A 1 96 ? -2.159 0.934 -10.495 1.00 96.31 96 ARG A N 1
ATOM 767 C CA . ARG A 1 96 ? -2.849 -0.160 -11.199 1.00 96.31 96 ARG A CA 1
ATOM 768 C C . ARG A 1 96 ? -2.659 -1.510 -10.505 1.00 96.31 96 ARG A C 1
ATOM 770 O O . ARG A 1 96 ? -3.588 -2.314 -10.477 1.00 96.31 96 ARG A O 1
ATOM 777 N N . GLN A 1 97 ? -1.470 -1.783 -9.970 1.00 96.94 97 GLN A N 1
ATOM 778 C CA . GLN A 1 97 ? -1.207 -3.008 -9.214 1.00 96.94 97 GLN A CA 1
ATOM 779 C C . GLN A 1 97 ? -1.968 -3.018 -7.878 1.00 96.94 97 GLN A C 1
ATOM 781 O O . GLN A 1 97 ? -2.545 -4.046 -7.526 1.00 96.94 97 GLN A O 1
ATOM 786 N N . ILE A 1 98 ? -2.047 -1.880 -7.177 1.00 97.31 98 ILE A N 1
ATOM 787 C CA . ILE A 1 98 ? -2.875 -1.723 -5.972 1.00 97.31 98 ILE A CA 1
ATOM 788 C C . ILE A 1 98 ? -4.336 -2.035 -6.305 1.00 97.31 98 ILE A C 1
ATOM 790 O O . ILE A 1 98 ? -4.930 -2.888 -5.659 1.00 97.31 98 ILE A O 1
ATOM 794 N N . MET A 1 99 ? -4.900 -1.432 -7.355 1.00 95.81 99 MET A N 1
ATOM 795 C CA . MET A 1 99 ? -6.297 -1.663 -7.758 1.00 95.81 99 MET A CA 1
ATOM 796 C C . MET A 1 99 ? -6.601 -3.106 -8.176 1.00 95.81 99 MET A C 1
ATOM 798 O O . MET A 1 99 ? -7.748 -3.544 -8.095 1.00 95.81 99 MET A O 1
ATOM 802 N N . ALA A 1 100 ? -5.596 -3.827 -8.667 1.00 96.00 100 ALA A N 1
ATOM 803 C CA . ALA A 1 100 ? -5.727 -5.219 -9.077 1.00 96.00 100 ALA A CA 1
ATOM 804 C C . ALA A 1 100 ? -5.584 -6.224 -7.927 1.00 96.00 100 ALA A C 1
ATOM 806 O O . ALA A 1 100 ? -5.867 -7.402 -8.143 1.00 96.00 100 ALA A O 1
ATOM 807 N N . THR A 1 101 ? -5.140 -5.766 -6.753 1.00 94.81 101 THR A N 1
ATOM 808 C CA . THR A 1 101 ? -5.010 -6.566 -5.528 1.00 94.81 101 THR A CA 1
ATOM 809 C C . THR A 1 101 ? -6.384 -6.866 -4.924 1.00 94.81 101 THR A C 1
ATOM 811 O O . THR A 1 101 ? -6.622 -8.034 -4.541 1.00 94.81 101 THR A O 1
#

Foldseek 3Di:
DDDAEEDDLVCLVCVVPNVVVDDPVRVVRPVPTQAEYEVLSVVVQVVCCVVVNHVDDNCSQVVCVVVRHYYDYLDVQLVVQLVVDDCVRPVDSSVSSRVSD